Protein AF-A0A371F864-F1 (afdb_monomer_lite)

Sequence (89 aa):
MATASSLSQRSFISFSGTPTITAEKLNWKNYRAWSDSVELWFLGQGFHDHLEKQEAEIPEENRAPWLKLDCQLCAILWQSVSPELLEIL

Organism: Mucuna pruriens (NCBI:txid157652)

Foldseek 3Di:
DDDPDDPPPPPPVPCPDLPDLDPAADDPPCVPVSVVSNCVSCVVSVNNCLVPDDLVPDDPVCSVVSVVVNVVSVVSNVVSHDVVVVVVD

Structure (mmCIF, N/CA/C/O backbone):
data_AF-A0A371F864-F1
#
_entry.id   AF-A0A371F864-F1
#
loop_
_atom_site.group_PDB
_atom_site.id
_atom_site.type_symbol
_atom_site.label_atom_id
_atom_site.label_alt_id
_atom_site.label_comp_id
_atom_site.label_asym_id
_atom_site.label_entity_id
_atom_site.label_seq_id
_atom_site.pdbx_PDB_ins_code
_atom_site.Cartn_x
_atom_site.Cartn_y
_atom_site.Cartn_z
_atom_site.occupancy
_atom_site.B_iso_or_equiv
_atom_site.auth_seq_id
_atom_site.auth_comp_id
_atom_site.auth_asym_id
_atom_site.auth_atom_id
_atom_site.pdbx_PDB_model_num
ATOM 1 N N . MET A 1 1 ? -24.133 -12.595 29.926 1.00 39.78 1 MET A N 1
ATOM 2 C CA . MET A 1 1 ? -23.056 -11.612 30.151 1.00 39.78 1 MET A CA 1
ATOM 3 C C . MET A 1 1 ? -21.751 -12.391 30.170 1.00 39.78 1 MET A C 1
ATOM 5 O O . MET A 1 1 ? -21.442 -13.019 31.169 1.00 39.78 1 MET A O 1
ATOM 9 N N . ALA A 1 2 ? -21.084 -12.485 29.022 1.00 31.52 2 ALA A N 1
ATOM 10 C CA . ALA A 1 2 ? -19.808 -13.174 28.876 1.00 31.52 2 ALA A CA 1
ATOM 11 C C . ALA A 1 2 ? -18.868 -12.198 28.171 1.00 31.52 2 ALA A C 1
ATOM 13 O O . ALA A 1 2 ? -19.035 -11.899 26.992 1.00 31.52 2 ALA A O 1
ATOM 14 N N . THR A 1 3 ? -17.953 -11.624 28.941 1.00 39.44 3 THR A N 1
ATOM 15 C CA . THR A 1 3 ? -16.874 -10.771 28.455 1.00 39.44 3 THR A CA 1
ATOM 16 C C . THR A 1 3 ? -15.808 -11.677 27.849 1.00 39.44 3 THR A C 1
ATOM 18 O O . THR A 1 3 ? -15.019 -12.281 28.574 1.00 39.44 3 THR A O 1
ATOM 21 N N . ALA A 1 4 ? -15.811 -11.818 26.524 1.00 37.16 4 ALA A N 1
ATOM 22 C CA . ALA A 1 4 ? -14.686 -12.395 25.802 1.00 37.16 4 ALA A CA 1
ATOM 23 C C . ALA A 1 4 ? -13.640 -11.290 25.629 1.00 37.16 4 ALA A C 1
ATOM 25 O O . ALA A 1 4 ? -13.714 -10.456 24.729 1.00 37.16 4 ALA A O 1
ATOM 26 N N . SER A 1 5 ? -12.727 -11.238 26.590 1.00 39.81 5 SER A N 1
ATOM 27 C CA . SER A 1 5 ? -11.602 -10.319 26.631 1.00 39.81 5 SER A CA 1
ATOM 28 C C . SER A 1 5 ? -10.726 -10.471 25.387 1.00 39.81 5 SER A C 1
ATOM 30 O O . SER A 1 5 ? -10.174 -11.539 25.144 1.00 39.81 5 SER A O 1
ATOM 32 N N . SER A 1 6 ? -10.616 -9.371 24.640 1.00 44.72 6 SER A N 1
ATOM 33 C CA . SER A 1 6 ? -9.435 -8.899 23.911 1.00 44.72 6 SER A CA 1
ATOM 34 C C . SER A 1 6 ? -8.437 -9.987 23.490 1.00 44.72 6 SER A C 1
ATOM 36 O O . SER A 1 6 ? -7.493 -10.317 24.214 1.00 44.72 6 SER A O 1
ATOM 38 N N . LEU A 1 7 ? -8.609 -10.501 22.270 1.00 41.84 7 LEU A N 1
ATOM 39 C CA . LEU A 1 7 ? -7.489 -11.069 21.535 1.00 41.84 7 LEU A CA 1
ATOM 40 C C . LEU A 1 7 ? -6.583 -9.898 21.166 1.00 41.84 7 LEU A C 1
ATOM 42 O O . LEU A 1 7 ? -6.802 -9.212 20.173 1.00 41.84 7 LEU A O 1
ATOM 46 N N . SER A 1 8 ? -5.573 -9.671 22.003 1.00 43.97 8 SER A N 1
ATOM 47 C CA . SER A 1 8 ? -4.345 -8.982 21.630 1.00 43.97 8 SER A CA 1
ATOM 48 C C . SER A 1 8 ? -3.781 -9.690 20.398 1.00 43.97 8 SER A C 1
ATOM 50 O O . SER A 1 8 ? -2.957 -10.601 20.500 1.00 43.97 8 SER A O 1
ATOM 52 N N . GLN A 1 9 ? -4.265 -9.315 19.214 1.00 50.81 9 GLN A N 1
ATOM 53 C CA . GLN A 1 9 ? -3.600 -9.590 17.955 1.00 50.81 9 GLN A CA 1
ATOM 54 C C . GLN A 1 9 ? -2.367 -8.703 17.935 1.00 50.81 9 GLN A C 1
ATOM 56 O O . GLN A 1 9 ? -2.275 -7.675 17.271 1.00 50.81 9 GLN A O 1
ATOM 61 N N . ARG A 1 10 ? -1.376 -9.127 18.711 1.00 48.69 10 ARG A N 1
ATOM 62 C CA . ARG A 1 10 ? 0.008 -8.782 18.477 1.00 48.69 10 ARG A CA 1
ATOM 63 C C . ARG A 1 10 ? 0.406 -9.529 17.212 1.00 48.69 10 ARG A C 1
ATOM 65 O O . ARG A 1 10 ? 1.105 -10.536 17.272 1.00 48.69 10 ARG A O 1
ATOM 72 N N . SER A 1 11 ? -0.097 -9.055 16.076 1.00 49.16 11 SER A N 1
ATOM 73 C CA . SER A 1 11 ? 0.416 -9.401 14.7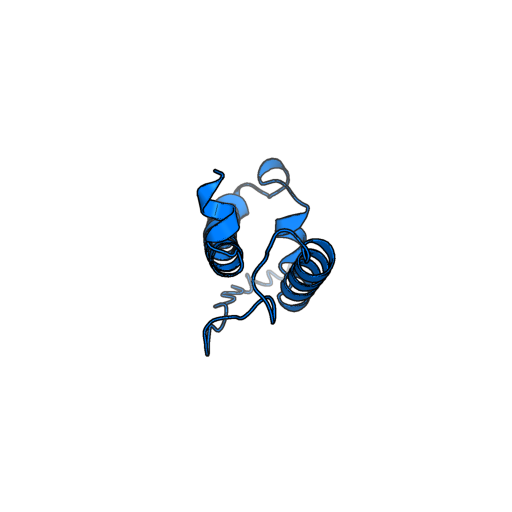61 1.00 49.16 11 SER A CA 1
ATOM 74 C C . SER A 1 11 ? 1.805 -8.790 14.695 1.00 49.16 11 SER A C 1
ATOM 76 O O . SER A 1 11 ? 2.023 -7.703 14.170 1.00 49.16 11 SER A O 1
ATOM 78 N N . PHE A 1 12 ? 2.762 -9.457 15.340 1.00 49.78 12 PHE A N 1
ATOM 79 C CA . PHE A 1 12 ? 4.148 -9.308 14.969 1.00 49.78 12 PHE A CA 1
ATOM 80 C C . PHE A 1 12 ? 4.180 -9.701 13.503 1.00 49.78 12 PHE A C 1
ATOM 82 O O . PHE A 1 12 ? 4.037 -10.879 13.180 1.00 49.78 12 PHE A O 1
ATOM 89 N N . ILE A 1 13 ? 4.281 -8.714 12.620 1.00 54.97 13 ILE A N 1
ATOM 90 C CA . ILE A 1 13 ? 4.638 -8.970 11.234 1.00 54.97 13 ILE A CA 1
ATOM 91 C C . ILE A 1 13 ? 5.925 -9.791 11.326 1.00 54.97 13 ILE A C 1
ATOM 93 O O . ILE A 1 13 ? 6.954 -9.290 11.786 1.00 54.97 13 ILE A O 1
ATOM 97 N N . SER A 1 14 ? 5.839 -11.089 11.034 1.00 47.12 14 SER A N 1
ATOM 98 C CA . SER A 1 14 ? 6.976 -11.992 11.152 1.00 47.12 14 SER A CA 1
ATOM 99 C C . SER A 1 14 ? 7.874 -11.727 9.953 1.00 47.12 14 SER A C 1
ATOM 101 O O . SER A 1 14 ? 7.763 -12.368 8.913 1.00 47.12 14 SER A O 1
ATOM 103 N N . PHE A 1 15 ? 8.739 -10.722 10.084 1.00 52.28 15 PHE A N 1
ATOM 104 C CA . PHE A 1 15 ? 9.848 -10.441 9.176 1.00 52.28 15 PHE A CA 1
ATOM 105 C C . PHE A 1 15 ? 10.913 -11.547 9.317 1.00 52.28 15 PHE A C 1
ATOM 107 O O . PHE A 1 15 ? 12.049 -11.292 9.719 1.00 52.28 15 PHE A O 1
ATOM 114 N N . SER A 1 16 ? 10.585 -12.812 9.038 1.00 41.31 16 SER A N 1
ATOM 115 C CA . SER A 1 16 ? 11.635 -13.804 8.790 1.00 41.31 16 SER A CA 1
ATOM 116 C C . SER A 1 16 ? 12.135 -13.591 7.356 1.00 41.31 16 SER A C 1
ATOM 118 O O . SER A 1 16 ? 11.664 -14.230 6.419 1.00 41.31 16 SER A O 1
ATOM 120 N N . GLY A 1 17 ? 13.038 -12.621 7.192 1.00 54.38 17 GLY A N 1
ATOM 121 C CA . GLY A 1 17 ? 13.508 -12.122 5.896 1.00 54.38 17 GLY A CA 1
ATOM 122 C C . GLY A 1 17 ? 12.914 -10.755 5.556 1.00 54.38 17 GLY A C 1
ATOM 123 O O . GLY A 1 17 ? 11.838 -10.401 6.030 1.00 54.38 17 GLY A O 1
ATOM 124 N N . THR A 1 18 ? 13.634 -9.954 4.767 1.00 52.62 18 THR A N 1
ATOM 125 C CA . THR A 1 18 ? 13.106 -8.706 4.195 1.00 52.62 18 THR A CA 1
ATOM 126 C C . THR A 1 18 ? 11.815 -9.025 3.435 1.00 52.62 18 THR A C 1
ATOM 128 O O . THR A 1 18 ? 11.895 -9.776 2.463 1.00 52.62 18 THR A O 1
ATOM 131 N N . PRO A 1 19 ? 10.638 -8.523 3.844 1.00 57.03 19 PRO A N 1
ATOM 132 C CA . PRO A 1 19 ? 9.390 -8.780 3.157 1.00 57.03 19 PRO A CA 1
ATOM 133 C C . PRO A 1 19 ? 9.476 -8.103 1.804 1.00 57.03 19 PRO A C 1
ATOM 135 O O . PRO A 1 19 ? 9.444 -6.882 1.664 1.00 57.03 19 PRO A O 1
ATOM 138 N N . THR A 1 20 ? 9.650 -8.939 0.800 1.00 68.81 20 THR A N 1
ATOM 139 C CA . THR A 1 20 ? 9.631 -8.535 -0.588 1.00 68.81 20 THR A CA 1
ATOM 140 C C . THR A 1 20 ? 8.161 -8.463 -0.997 1.00 68.81 20 THR A C 1
ATOM 142 O O . THR A 1 20 ? 7.558 -9.489 -1.287 1.00 68.81 20 THR A O 1
ATOM 145 N N . ILE A 1 21 ? 7.567 -7.260 -0.951 1.00 75.69 21 ILE A N 1
ATOM 146 C CA . ILE A 1 21 ? 6.194 -7.014 -1.441 1.00 75.69 21 ILE A CA 1
ATOM 147 C C . ILE A 1 21 ? 6.097 -7.387 -2.929 1.00 75.69 21 ILE A C 1
ATOM 149 O O . ILE A 1 21 ? 5.115 -7.976 -3.368 1.00 75.69 21 ILE A O 1
ATOM 153 N N . THR A 1 22 ? 7.133 -7.059 -3.706 1.00 78.00 22 THR A N 1
ATOM 154 C CA . THR A 1 22 ? 7.155 -7.188 -5.165 1.00 78.00 22 THR A CA 1
ATOM 155 C C . THR A 1 22 ? 8.469 -7.807 -5.641 1.00 78.00 22 THR A C 1
ATOM 157 O O . THR A 1 22 ? 9.528 -7.524 -5.084 1.00 78.00 22 THR A O 1
ATOM 160 N N . ALA A 1 23 ? 8.430 -8.632 -6.693 1.00 78.38 23 ALA A N 1
ATOM 161 C CA . ALA A 1 23 ? 9.641 -9.226 -7.279 1.00 78.38 23 ALA A CA 1
ATOM 162 C C . ALA A 1 23 ? 10.577 -8.174 -7.909 1.00 78.38 23 ALA A C 1
ATOM 164 O O . ALA A 1 23 ? 11.794 -8.341 -7.908 1.00 78.38 23 ALA A O 1
ATOM 165 N N . GLU A 1 24 ? 10.008 -7.072 -8.405 1.00 85.94 24 GLU A N 1
ATOM 166 C CA . GLU A 1 24 ? 10.730 -5.910 -8.924 1.00 85.94 24 GLU A CA 1
ATOM 167 C C . GLU A 1 24 ? 10.331 -4.654 -8.150 1.00 85.94 24 GLU A C 1
ATOM 169 O O . GLU A 1 24 ? 9.157 -4.468 -7.819 1.00 85.94 24 GLU A O 1
ATOM 174 N N . LYS A 1 25 ? 11.290 -3.760 -7.892 1.00 91.12 25 LYS A N 1
ATOM 175 C CA . LYS A 1 25 ? 10.985 -2.441 -7.330 1.00 91.12 25 LYS A CA 1
ATOM 176 C C . LYS A 1 25 ? 10.175 -1.598 -8.319 1.00 91.12 25 LYS A C 1
ATOM 178 O O . LYS A 1 25 ? 10.333 -1.739 -9.536 1.00 91.12 25 LYS A O 1
ATOM 183 N N . LEU A 1 26 ? 9.345 -0.698 -7.794 1.00 92.44 26 LEU A N 1
ATOM 184 C CA . LEU A 1 26 ? 8.584 0.259 -8.584 1.00 92.44 26 LEU A CA 1
ATOM 185 C C . LEU A 1 26 ? 9.535 1.118 -9.412 1.00 92.44 26 LEU A C 1
ATOM 187 O O . LEU A 1 26 ? 10.426 1.775 -8.875 1.00 92.44 26 LEU A O 1
ATOM 191 N N . ASN A 1 27 ? 9.300 1.130 -10.713 1.00 88.75 27 ASN A N 1
ATOM 192 C CA . ASN A 1 27 ? 9.906 2.025 -11.677 1.00 88.75 27 ASN A CA 1
ATOM 193 C C . ASN A 1 27 ? 8.803 2.665 -12.535 1.00 88.75 27 ASN A C 1
ATOM 195 O O . ASN A 1 27 ? 7.609 2.418 -12.371 1.00 88.75 27 ASN A O 1
ATOM 199 N N . TRP A 1 28 ? 9.212 3.497 -13.482 1.00 86.12 28 TRP A N 1
ATOM 200 C CA . TRP A 1 28 ? 8.308 4.258 -14.341 1.00 86.12 28 TRP A CA 1
ATOM 201 C C . TRP A 1 28 ? 7.498 3.406 -15.338 1.00 86.12 28 TRP A C 1
ATOM 203 O O . TRP A 1 28 ? 6.509 3.892 -15.882 1.00 86.12 28 TRP A O 1
ATOM 213 N N . LYS A 1 29 ? 7.884 2.148 -15.595 1.00 92.06 29 LYS A N 1
ATOM 214 C CA . LYS A 1 29 ? 7.189 1.240 -16.529 1.00 92.06 29 LYS A CA 1
ATOM 215 C C . LYS A 1 29 ? 6.215 0.287 -15.849 1.00 92.06 29 LYS A C 1
ATOM 217 O O . LYS A 1 29 ? 5.255 -0.142 -16.484 1.00 92.06 29 LYS A O 1
ATOM 222 N N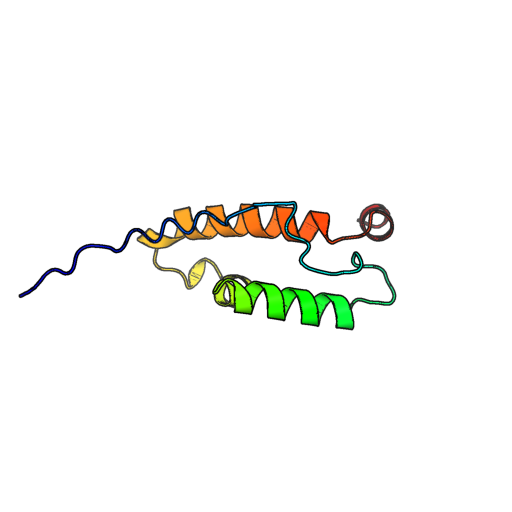 . ASN A 1 30 ? 6.492 -0.111 -14.609 1.00 93.19 30 ASN A N 1
ATOM 223 C CA . ASN A 1 30 ? 5.852 -1.272 -13.986 1.00 93.19 30 ASN A CA 1
ATOM 224 C C . ASN A 1 30 ? 4.820 -0.917 -12.904 1.00 93.19 30 ASN A C 1
ATOM 226 O O . ASN A 1 30 ? 4.407 -1.807 -12.165 1.00 93.19 30 ASN A O 1
ATOM 230 N N . TYR A 1 31 ? 4.352 0.338 -12.851 1.00 91.62 31 TYR A N 1
ATOM 231 C CA . TYR A 1 31 ? 3.399 0.811 -11.838 1.00 91.62 31 TYR A CA 1
ATOM 232 C C . TYR A 1 31 ? 2.193 -0.112 -11.644 1.00 91.62 31 TYR A C 1
ATOM 234 O O . TYR A 1 31 ? 1.904 -0.474 -10.513 1.00 91.62 31 TYR A O 1
ATOM 242 N N . ARG A 1 32 ? 1.537 -0.553 -12.728 1.00 93.75 32 ARG A N 1
ATOM 243 C CA . ARG A 1 32 ? 0.373 -1.453 -12.636 1.00 93.75 32 ARG A CA 1
ATOM 244 C C . ARG A 1 32 ? 0.720 -2.790 -11.970 1.00 93.75 32 ARG A C 1
ATOM 246 O O . ARG A 1 32 ? 0.044 -3.216 -11.049 1.00 93.75 32 ARG A O 1
ATOM 253 N N . ALA A 1 33 ? 1.785 -3.451 -12.420 1.00 91.38 33 ALA A N 1
ATOM 254 C CA . ALA A 1 33 ? 2.186 -4.738 -11.849 1.00 91.38 33 ALA A CA 1
ATOM 255 C C . ALA A 1 33 ? 2.632 -4.597 -10.382 1.00 91.38 33 ALA A C 1
ATOM 257 O O . ALA A 1 33 ? 2.382 -5.481 -9.561 1.00 91.38 33 ALA A O 1
ATOM 258 N N . TRP A 1 34 ? 3.271 -3.472 -10.048 1.00 94.06 34 TRP A N 1
ATOM 259 C CA . TRP A 1 34 ? 3.638 -3.134 -8.679 1.00 94.06 34 TRP A CA 1
ATOM 260 C C . TRP A 1 34 ? 2.403 -2.871 -7.807 1.00 94.06 34 TRP A C 1
ATOM 262 O O . TRP A 1 34 ? 2.320 -3.445 -6.725 1.00 94.06 34 TRP A O 1
ATOM 272 N N . SER A 1 35 ? 1.427 -2.083 -8.279 1.00 93.31 35 SER A N 1
ATOM 273 C CA . SER A 1 35 ? 0.210 -1.768 -7.518 1.00 93.31 35 SER A CA 1
ATOM 274 C C . SER A 1 35 ? -0.615 -3.018 -7.231 1.00 93.31 35 SER A C 1
ATOM 276 O O . SER A 1 35 ? -1.019 -3.218 -6.090 1.00 93.31 35 SER A O 1
ATOM 278 N N . ASP A 1 36 ? -0.769 -3.901 -8.223 1.00 93.69 36 ASP A N 1
ATOM 279 C CA . ASP A 1 36 ? -1.495 -5.168 -8.063 1.00 93.69 36 ASP A CA 1
ATOM 280 C C . ASP A 1 36 ? -0.794 -6.077 -7.028 1.00 93.69 36 ASP A C 1
ATOM 282 O O . ASP A 1 36 ? -1.436 -6.749 -6.221 1.00 93.69 36 ASP A O 1
ATOM 286 N N . SER A 1 37 ? 0.545 -6.068 -7.006 1.00 92.12 37 SER A N 1
ATOM 287 C CA . SER A 1 37 ? 1.337 -6.827 -6.027 1.00 92.12 37 SER A CA 1
ATOM 288 C C . SER A 1 37 ? 1.250 -6.236 -4.614 1.00 92.12 37 SER A C 1
ATOM 290 O O . SER A 1 37 ? 1.181 -6.987 -3.642 1.00 92.12 37 SER A O 1
ATOM 292 N N . VAL A 1 38 ? 1.231 -4.903 -4.487 1.00 92.44 38 VAL A N 1
ATOM 293 C CA . VAL A 1 38 ? 1.019 -4.203 -3.210 1.00 92.44 38 VAL A CA 1
ATOM 294 C C . VAL A 1 38 ? -0.354 -4.544 -2.646 1.00 92.4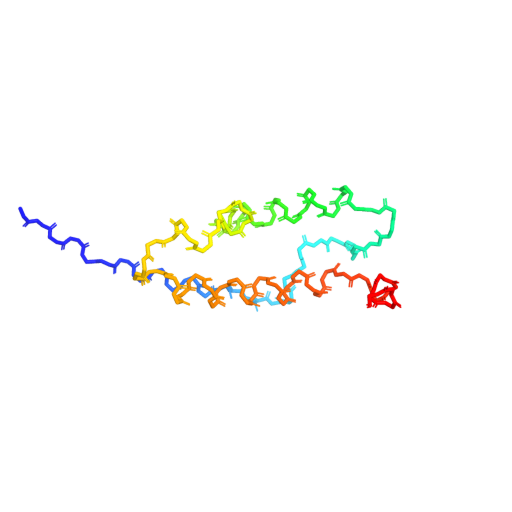4 38 VAL A C 1
ATOM 296 O O . VAL A 1 38 ? -0.446 -4.975 -1.499 1.00 92.44 38 VAL A O 1
ATOM 299 N N . GLU A 1 39 ? -1.408 -4.415 -3.450 1.00 93.75 39 GLU A N 1
ATOM 300 C CA . GLU A 1 39 ? -2.774 -4.738 -3.034 1.00 93.75 39 GLU A CA 1
ATOM 301 C C . GLU A 1 39 ? -2.880 -6.195 -2.565 1.00 93.75 39 GLU A C 1
ATOM 303 O O . GLU A 1 39 ? -3.364 -6.461 -1.461 1.00 93.75 39 GLU A O 1
ATOM 308 N N . LEU A 1 40 ? -2.327 -7.135 -3.341 1.00 93.19 40 LEU A N 1
ATOM 309 C CA . LEU A 1 40 ? -2.323 -8.553 -2.986 1.00 93.19 40 LEU A CA 1
ATOM 310 C C . LEU A 1 40 ? -1.544 -8.835 -1.693 1.00 93.19 40 LEU A C 1
ATOM 312 O O . LEU A 1 40 ? -1.976 -9.656 -0.880 1.00 93.19 40 LEU A O 1
ATOM 316 N N . TRP A 1 41 ? -0.413 -8.160 -1.474 1.00 91.94 41 TRP A N 1
ATOM 317 C CA . TRP A 1 41 ? 0.363 -8.303 -0.242 1.00 91.94 41 TRP A CA 1
ATOM 318 C C . TRP A 1 41 ? -0.423 -7.793 0.971 1.00 91.94 41 TRP A C 1
ATOM 320 O O . TRP A 1 41 ? -0.525 -8.507 1.969 1.00 91.94 41 TRP A O 1
ATOM 330 N N . PHE A 1 42 ? -1.039 -6.609 0.877 1.00 93.06 42 PHE A N 1
ATOM 331 C CA . PHE A 1 42 ? -1.868 -6.044 1.949 1.00 93.06 42 PHE A CA 1
ATOM 332 C C . PHE A 1 42 ? -3.072 -6.939 2.260 1.00 93.06 42 PHE A C 1
ATOM 334 O O . PHE A 1 42 ? -3.367 -7.186 3.433 1.00 93.06 42 PHE A O 1
ATOM 341 N N . LEU A 1 43 ? -3.720 -7.488 1.230 1.00 92.19 43 LEU A N 1
ATOM 342 C CA . LEU A 1 43 ? -4.806 -8.453 1.387 1.00 92.19 43 LEU A CA 1
ATOM 343 C C . LEU A 1 43 ? -4.326 -9.734 2.087 1.00 92.19 43 LEU A C 1
ATOM 345 O O . LEU A 1 43 ? -4.965 -10.195 3.032 1.00 92.19 43 LEU A O 1
ATOM 349 N N . GLY A 1 44 ? -3.170 -10.273 1.689 1.00 89.94 44 GLY A N 1
ATOM 350 C CA . GLY A 1 44 ? -2.579 -11.476 2.283 1.00 89.94 44 GLY A CA 1
ATOM 351 C C . GLY A 1 44 ? -2.163 -11.318 3.750 1.00 89.94 44 GLY A C 1
ATOM 352 O O . GLY A 1 44 ? -2.136 -12.306 4.481 1.00 89.94 44 GLY A O 1
ATOM 353 N N . GLN A 1 45 ? -1.868 -10.092 4.194 1.00 86.56 45 GLN A N 1
ATOM 354 C CA . GLN A 1 45 ? -1.583 -9.785 5.601 1.00 86.56 45 GLN A CA 1
ATOM 355 C C . GLN A 1 45 ? -2.836 -9.416 6.418 1.00 86.56 45 GLN A C 1
ATOM 357 O O . GLN A 1 45 ? -2.755 -9.316 7.641 1.00 86.56 45 GLN A O 1
ATOM 362 N N . GLY A 1 46 ? -3.988 -9.204 5.770 1.00 91.88 46 GLY A N 1
ATOM 363 C CA . GLY A 1 46 ? -5.194 -8.687 6.424 1.00 91.88 46 GLY A CA 1
ATOM 364 C C . GLY A 1 46 ? -5.129 -7.190 6.746 1.00 91.88 46 GLY A C 1
ATOM 365 O O . GLY A 1 46 ? -5.865 -6.721 7.608 1.00 91.88 46 GLY A O 1
ATOM 366 N N . PHE A 1 47 ? -4.258 -6.439 6.066 1.00 92.56 47 PHE A N 1
ATOM 367 C CA . PHE A 1 47 ? -4.079 -4.996 6.254 1.00 92.56 47 PHE A CA 1
ATOM 368 C C . PHE A 1 47 ? -4.719 -4.161 5.143 1.00 92.56 47 PHE A C 1
ATOM 370 O O . PHE A 1 47 ? -4.442 -2.974 5.056 1.00 92.56 47 PHE A O 1
ATOM 377 N N . HIS A 1 48 ? -5.569 -4.743 4.294 1.00 93.88 48 HIS A N 1
ATOM 378 C CA . HIS A 1 48 ? -6.188 -4.033 3.169 1.00 93.88 48 HIS A CA 1
ATOM 379 C C . HIS A 1 48 ? -6.910 -2.740 3.584 1.00 93.88 48 HIS A C 1
ATOM 381 O O . HIS A 1 48 ? -6.783 -1.730 2.902 1.00 93.88 48 HIS A O 1
ATOM 387 N N . ASP A 1 49 ? -7.541 -2.728 4.761 1.00 94.94 49 ASP A N 1
ATOM 388 C CA . ASP A 1 49 ? -8.182 -1.530 5.306 1.00 94.94 49 ASP A CA 1
ATOM 389 C C . ASP A 1 49 ? -7.213 -0.337 5.476 1.00 94.94 49 ASP A C 1
ATOM 391 O O . ASP A 1 49 ? -7.656 0.805 5.421 1.00 94.94 49 ASP A O 1
ATOM 395 N N . HIS A 1 50 ? -5.904 -0.571 5.642 1.00 93.88 50 HIS A N 1
ATOM 396 C CA . HIS A 1 50 ? -4.880 0.484 5.708 1.00 93.88 50 HIS A CA 1
ATOM 397 C C . HIS A 1 50 ? -4.591 1.147 4.347 1.00 93.88 50 HIS A C 1
ATOM 399 O O . HIS A 1 50 ? -3.919 2.174 4.301 1.00 93.88 50 HIS A O 1
ATOM 405 N N . LEU A 1 51 ? -5.076 0.580 3.234 1.00 92.69 51 LEU A N 1
ATOM 406 C CA . LEU A 1 51 ? -5.043 1.230 1.916 1.00 92.69 51 LEU A CA 1
ATOM 407 C C . LEU A 1 51 ? -6.295 2.077 1.649 1.00 92.69 51 LEU A C 1
ATOM 409 O O . LEU A 1 51 ? -6.218 3.040 0.890 1.00 92.69 51 LEU A O 1
ATOM 413 N N . GLU A 1 52 ? -7.436 1.714 2.239 1.00 92.56 52 GLU A N 1
ATOM 414 C CA . GLU A 1 52 ? -8.741 2.285 1.879 1.00 92.56 52 GLU A CA 1
ATOM 415 C C . GLU A 1 52 ? -9.286 3.275 2.911 1.00 92.56 52 GLU A C 1
ATOM 417 O O . GLU A 1 52 ? -9.903 4.274 2.538 1.00 92.56 52 GLU A O 1
ATOM 422 N N . LYS A 1 53 ? -9.079 3.002 4.204 1.00 94.12 53 LYS A N 1
ATOM 423 C CA . LYS A 1 53 ? -9.694 3.760 5.298 1.00 94.12 53 LYS A CA 1
ATOM 424 C C . LYS A 1 53 ? -8.768 4.850 5.799 1.00 94.12 53 LYS A C 1
ATOM 426 O O . LYS A 1 53 ? -7.571 4.640 5.995 1.00 94.12 53 LYS A O 1
ATOM 431 N N . GLN A 1 54 ? -9.344 6.010 6.086 1.00 88.56 54 GLN A N 1
ATOM 432 C CA . GLN A 1 54 ? -8.616 7.100 6.727 1.00 88.56 54 GLN A CA 1
ATOM 433 C C . GLN A 1 54 ? -8.621 6.951 8.252 1.00 88.56 54 GLN A C 1
ATOM 435 O O . GLN A 1 54 ? -9.553 6.399 8.832 1.00 88.56 54 GLN A O 1
ATOM 440 N N . GLU A 1 55 ? -7.631 7.544 8.929 1.00 88.88 55 GLU A N 1
ATOM 441 C CA . GLU A 1 55 ? -7.555 7.568 10.402 1.00 88.88 55 GLU A CA 1
ATOM 442 C C . GLU A 1 55 ? -8.853 8.091 11.053 1.00 88.88 55 GLU A C 1
ATOM 444 O O . GLU A 1 55 ? -9.268 7.621 12.113 1.00 88.88 55 GLU A O 1
ATOM 449 N N . ALA A 1 56 ? -9.533 9.042 10.402 1.00 90.12 56 ALA A N 1
ATOM 450 C CA . ALA A 1 56 ? -10.790 9.613 10.881 1.00 90.12 56 ALA A CA 1
ATOM 451 C C . ALA A 1 56 ? -11.918 8.572 11.022 1.00 90.12 56 ALA A C 1
ATOM 453 O O . ALA A 1 56 ? -12.795 8.743 11.871 1.00 90.12 56 ALA A O 1
ATOM 454 N N . GLU A 1 57 ? -11.876 7.499 10.231 1.00 94.44 57 GLU A N 1
ATOM 455 C CA . GLU A 1 57 ? -12.841 6.395 10.238 1.00 94.44 57 GLU A CA 1
ATOM 456 C C . GLU A 1 57 ? -12.512 5.338 11.305 1.00 94.44 57 GLU A C 1
ATOM 458 O O . GLU A 1 57 ? -13.340 4.479 11.616 1.00 94.44 57 GLU A O 1
ATOM 463 N N . ILE A 1 58 ? -11.315 5.408 11.899 1.00 94.94 58 ILE A N 1
ATOM 464 C CA . ILE A 1 58 ? -10.852 4.478 12.926 1.00 94.94 58 ILE A CA 1
ATOM 465 C C . ILE A 1 58 ? -11.326 4.953 14.311 1.00 94.94 58 ILE A C 1
ATOM 467 O O . ILE A 1 58 ? -11.138 6.129 14.659 1.00 94.94 58 ILE A O 1
ATOM 471 N N . PRO A 1 59 ? -11.906 4.055 15.138 1.00 94.50 59 PRO A N 1
ATOM 472 C CA . PRO A 1 59 ? -12.258 4.361 16.523 1.00 94.50 59 PRO A CA 1
ATOM 473 C C . PRO A 1 59 ? -11.064 4.925 17.295 1.00 94.50 59 PRO A C 1
ATOM 475 O O . PRO A 1 59 ? -9.948 4.429 17.155 1.00 94.50 59 PRO A O 1
ATOM 478 N N . GLU A 1 60 ? -11.291 5.936 18.135 1.00 94.00 60 GLU A N 1
ATOM 479 C CA . GLU A 1 60 ? -10.224 6.688 18.814 1.00 94.00 60 GLU A CA 1
ATOM 480 C C . GLU A 1 60 ? -9.273 5.792 19.627 1.00 94.00 60 GLU A C 1
ATOM 482 O O . GLU A 1 60 ? -8.054 5.947 19.560 1.00 94.00 60 GLU A O 1
ATOM 487 N N . GLU A 1 61 ? -9.818 4.775 20.294 1.00 94.31 61 GLU A N 1
ATOM 488 C CA . GLU A 1 61 ? -9.079 3.736 21.027 1.00 94.31 61 GLU A CA 1
ATOM 489 C C . GLU A 1 61 ? -8.099 2.916 20.166 1.00 94.31 61 GLU A C 1
ATOM 491 O O . GLU A 1 61 ? -7.111 2.394 20.683 1.00 94.31 61 GLU A O 1
ATOM 496 N N . ASN A 1 62 ? -8.332 2.847 18.852 1.00 93.31 62 ASN A N 1
ATOM 497 C CA . ASN A 1 62 ? -7.525 2.093 17.893 1.00 93.31 62 ASN A CA 1
ATOM 498 C C . ASN A 1 62 ? -6.628 2.981 17.016 1.00 93.31 62 ASN A C 1
ATOM 500 O O . ASN A 1 62 ? -5.774 2.448 16.311 1.00 93.31 62 ASN A O 1
ATOM 504 N N . ARG A 1 63 ? -6.742 4.316 17.074 1.00 92.94 63 ARG A N 1
ATOM 505 C CA . ARG A 1 63 ? -5.948 5.227 16.221 1.00 92.94 63 ARG A CA 1
ATOM 506 C C . ARG A 1 63 ? -4.448 5.125 16.461 1.00 92.94 63 ARG A C 1
ATOM 508 O O . ARG A 1 63 ? -3.672 5.012 15.520 1.00 92.94 63 ARG A O 1
ATOM 515 N N . ALA A 1 64 ? -4.021 5.115 17.722 1.00 93.25 64 ALA A N 1
ATOM 516 C CA . ALA A 1 64 ? -2.601 5.024 18.058 1.00 93.25 64 ALA A CA 1
ATOM 517 C C . ALA A 1 64 ? -1.925 3.733 17.534 1.00 93.25 64 ALA A C 1
ATOM 519 O O . ALA A 1 64 ? -0.869 3.833 16.902 1.00 93.25 64 ALA A O 1
ATOM 520 N N . PRO A 1 65 ? -2.477 2.519 17.753 1.00 92.50 65 PRO A N 1
ATOM 521 C CA . PRO A 1 65 ? -1.914 1.310 17.153 1.00 92.50 65 PRO A CA 1
ATOM 522 C C . PRO A 1 65 ? -2.071 1.268 15.627 1.00 92.50 65 PRO A C 1
ATOM 524 O O . PRO A 1 65 ? -1.165 0.761 14.966 1.00 92.50 65 PRO A O 1
ATOM 527 N N . TRP A 1 66 ? -3.147 1.837 15.072 1.00 93.50 66 TRP A N 1
ATOM 528 C CA . TRP A 1 66 ? -3.353 1.956 13.625 1.00 93.50 66 TRP A CA 1
ATOM 529 C C . TRP A 1 66 ? -2.240 2.763 12.951 1.00 93.50 66 TRP A C 1
ATOM 531 O O . TRP A 1 66 ? -1.532 2.240 12.096 1.00 93.50 66 TRP A O 1
ATOM 541 N N . LEU A 1 67 ? -1.992 3.987 13.425 1.00 93.75 67 LEU A N 1
ATOM 542 C CA . LEU A 1 67 ? -0.933 4.861 12.911 1.00 93.75 67 LEU A CA 1
ATOM 543 C C . LEU A 1 67 ? 0.459 4.249 13.067 1.00 93.75 67 LEU A C 1
ATOM 545 O O . LEU A 1 67 ? 1.334 4.416 12.218 1.00 93.75 67 LEU A O 1
ATOM 549 N N . LYS A 1 68 ? 0.689 3.523 14.165 1.00 93.12 68 LYS A N 1
ATOM 550 C CA . LYS A 1 68 ? 1.956 2.818 14.362 1.00 93.12 68 LYS A CA 1
ATOM 551 C C . LYS A 1 68 ? 2.184 1.772 13.270 1.00 93.12 68 LYS A C 1
ATOM 553 O O . LYS A 1 68 ? 3.320 1.628 12.816 1.00 93.12 68 LYS A O 1
ATOM 558 N N . LEU A 1 69 ? 1.138 1.048 12.883 1.00 91.50 69 LEU A N 1
ATOM 559 C CA . LEU A 1 69 ? 1.196 0.075 11.801 1.00 91.50 69 LEU A CA 1
ATOM 560 C C . LEU A 1 69 ? 1.345 0.771 10.440 1.00 91.50 69 LEU A C 1
ATOM 562 O O . LEU A 1 69 ? 2.217 0.368 9.674 1.00 91.50 69 LEU A O 1
ATOM 566 N N . ASP A 1 70 ? 0.629 1.871 10.189 1.00 93.56 70 ASP A N 1
ATOM 567 C CA . ASP A 1 70 ? 0.796 2.686 8.971 1.00 93.56 70 ASP A CA 1
ATOM 568 C C . ASP A 1 70 ? 2.244 3.140 8.779 1.00 93.56 70 ASP A C 1
ATOM 570 O O . ASP A 1 70 ? 2.819 2.962 7.706 1.00 93.56 70 ASP A O 1
ATOM 574 N N . CYS A 1 71 ? 2.893 3.642 9.833 1.00 91.56 71 CYS A N 1
ATOM 575 C CA . CYS A 1 71 ? 4.307 4.022 9.776 1.00 91.56 71 CYS A CA 1
ATOM 576 C C . CYS A 1 71 ? 5.215 2.852 9.363 1.00 91.56 71 CYS A C 1
ATOM 578 O O . CYS A 1 71 ? 6.183 3.042 8.623 1.00 91.56 71 CYS A O 1
ATOM 580 N N . GLN A 1 72 ? 4.920 1.637 9.833 1.00 91.31 72 GLN A N 1
ATOM 581 C CA . GLN A 1 72 ? 5.677 0.444 9.457 1.00 91.31 72 GLN A CA 1
ATOM 582 C C . GLN A 1 72 ? 5.413 0.055 8.002 1.00 91.31 72 GLN A C 1
ATOM 584 O O . GLN A 1 72 ? 6.363 -0.194 7.264 1.00 91.31 72 GLN A O 1
ATOM 589 N N . LEU A 1 73 ? 4.150 0.050 7.575 1.00 91.62 73 LEU A N 1
ATOM 590 C CA . LEU A 1 73 ? 3.744 -0.260 6.205 1.00 91.62 73 LEU A CA 1
ATOM 591 C C . LEU A 1 73 ? 4.357 0.726 5.201 1.00 91.62 73 LEU A C 1
ATOM 593 O O . LEU A 1 73 ? 4.912 0.299 4.187 1.00 91.62 73 LEU A O 1
ATOM 597 N N . CYS A 1 74 ? 4.378 2.020 5.530 1.00 91.44 74 CYS A N 1
ATOM 598 C CA . CYS A 1 74 ? 5.063 3.057 4.758 1.00 91.44 74 CYS A CA 1
ATOM 599 C C . CYS A 1 74 ? 6.554 2.757 4.574 1.00 91.44 74 CYS A C 1
ATOM 601 O O . CYS A 1 74 ? 7.076 2.887 3.467 1.00 91.44 74 CYS A O 1
ATOM 603 N N . ALA A 1 75 ? 7.247 2.309 5.625 1.00 89.75 75 ALA A N 1
ATOM 604 C CA . ALA A 1 75 ? 8.658 1.945 5.515 1.00 89.75 75 ALA A CA 1
ATOM 605 C C . ALA A 1 75 ? 8.876 0.763 4.552 1.00 89.75 75 ALA A C 1
ATOM 607 O O . ALA A 1 75 ? 9.853 0.760 3.802 1.00 89.75 75 ALA A O 1
ATOM 608 N N . ILE A 1 76 ? 7.969 -0.219 4.532 1.00 88.94 76 ILE A N 1
ATOM 609 C CA . ILE A 1 76 ? 8.054 -1.364 3.610 1.00 88.94 76 ILE A CA 1
ATOM 610 C C . ILE A 1 76 ? 7.778 -0.917 2.172 1.00 88.94 76 ILE A C 1
ATOM 612 O O . ILE A 1 76 ? 8.548 -1.248 1.268 1.00 88.94 76 ILE A O 1
ATOM 616 N N . LEU A 1 77 ? 6.723 -0.126 1.962 1.00 90.56 77 LEU A N 1
ATOM 617 C CA . LEU A 1 77 ? 6.402 0.438 0.652 1.00 90.56 77 LEU A CA 1
ATOM 618 C C . LEU A 1 77 ? 7.579 1.246 0.106 1.00 90.56 77 LEU A C 1
ATOM 620 O O . LEU A 1 77 ? 7.968 1.037 -1.040 1.00 90.56 77 LEU A O 1
ATOM 624 N N . TRP A 1 78 ? 8.225 2.064 0.940 1.00 89.81 78 TRP A N 1
ATOM 625 C CA . TRP A 1 78 ? 9.417 2.821 0.559 1.00 89.81 78 TRP A CA 1
ATOM 626 C C . TRP A 1 78 ? 10.566 1.930 0.072 1.00 89.81 78 TRP A C 1
ATOM 628 O O . TRP A 1 78 ? 11.207 2.234 -0.932 1.00 89.81 78 TRP A O 1
ATOM 638 N N . GLN A 1 79 ? 10.804 0.782 0.717 1.00 88.75 79 GLN A N 1
ATOM 639 C CA . GLN A 1 79 ? 11.830 -0.168 0.262 1.00 88.75 79 GLN A CA 1
ATOM 640 C C . GLN A 1 79 ? 11.512 -0.787 -1.105 1.00 88.75 79 GLN A C 1
ATOM 642 O O . GLN A 1 79 ? 12.435 -1.186 -1.826 1.00 88.75 79 GLN A O 1
ATOM 647 N N . SER A 1 80 ? 10.229 -0.849 -1.470 1.00 90.31 80 SER A N 1
ATOM 648 C CA . SER A 1 80 ? 9.773 -1.354 -2.765 1.00 90.31 80 SER A CA 1
ATOM 649 C C . SER A 1 80 ? 9.882 -0.330 -3.900 1.00 90.31 80 SER A C 1
ATOM 651 O O . SER A 1 80 ? 9.675 -0.705 -5.048 1.00 90.31 80 SER A O 1
ATOM 653 N N . VAL A 1 81 ? 10.240 0.931 -3.628 1.00 90.69 81 VAL A N 1
ATOM 654 C CA . VAL A 1 81 ? 10.403 1.978 -4.651 1.00 90.69 81 VAL A CA 1
ATOM 655 C C . VAL A 1 81 ? 11.852 2.035 -5.148 1.00 90.69 81 VAL A C 1
ATOM 657 O O . VAL A 1 81 ? 12.800 1.926 -4.365 1.00 90.69 81 VAL A O 1
ATOM 660 N N . SER A 1 82 ? 12.046 2.156 -6.467 1.00 89.62 82 SER A N 1
ATOM 661 C CA . SER A 1 82 ? 13.377 2.342 -7.060 1.00 89.62 82 SER A CA 1
ATOM 662 C C . SER A 1 82 ? 13.926 3.736 -6.732 1.00 89.62 82 SER A C 1
ATOM 664 O O . SER A 1 82 ? 13.172 4.707 -6.823 1.00 89.62 82 SER A O 1
ATOM 666 N N . PRO A 1 83 ? 15.230 3.881 -6.420 1.00 85.31 83 PRO A N 1
ATOM 667 C CA . PRO A 1 83 ? 15.841 5.188 -6.174 1.00 85.31 83 PRO A CA 1
ATOM 668 C C . PRO A 1 83 ? 15.699 6.156 -7.356 1.00 85.31 83 PRO A C 1
ATOM 670 O O . PRO A 1 83 ? 15.574 7.351 -7.128 1.00 85.31 83 PRO A O 1
ATOM 673 N N . GLU A 1 84 ? 15.603 5.657 -8.594 1.00 85.00 84 GLU A N 1
ATOM 674 C CA . GLU A 1 84 ? 15.371 6.489 -9.789 1.00 85.00 84 GLU A CA 1
ATOM 675 C C . GLU A 1 84 ? 14.082 7.325 -9.705 1.00 85.00 84 GLU A C 1
ATOM 677 O O . GLU A 1 84 ? 14.006 8.404 -10.281 1.00 85.00 84 GLU A O 1
ATOM 682 N N . LEU A 1 85 ? 13.057 6.839 -8.994 1.00 84.06 85 LEU A N 1
ATOM 683 C CA . LEU A 1 85 ? 11.828 7.604 -8.762 1.00 84.06 85 LEU A CA 1
ATOM 684 C C . LEU A 1 85 ? 11.965 8.588 -7.598 1.00 84.06 85 LEU A C 1
ATOM 686 O O . LEU A 1 85 ? 11.244 9.580 -7.555 1.00 84.06 85 LEU A O 1
ATOM 690 N N . LEU A 1 86 ? 12.876 8.315 -6.662 1.00 78.75 86 LEU A N 1
ATOM 691 C CA . LEU A 1 86 ? 13.118 9.161 -5.495 1.00 78.75 86 LEU A CA 1
ATOM 692 C C . LEU A 1 86 ? 13.923 10.410 -5.843 1.00 78.75 86 LEU A C 1
ATOM 694 O O . LEU A 1 86 ? 13.775 11.422 -5.177 1.00 78.75 86 LEU A O 1
ATOM 698 N N . GLU A 1 87 ? 14.737 10.358 -6.896 1.00 76.12 87 GLU A N 1
ATOM 699 C CA . GLU A 1 87 ? 15.514 11.507 -7.378 1.00 76.12 87 GLU A CA 1
ATOM 700 C C . GLU A 1 87 ? 14.646 12.630 -7.981 1.00 76.12 87 GLU A C 1
ATOM 702 O O . GLU A 1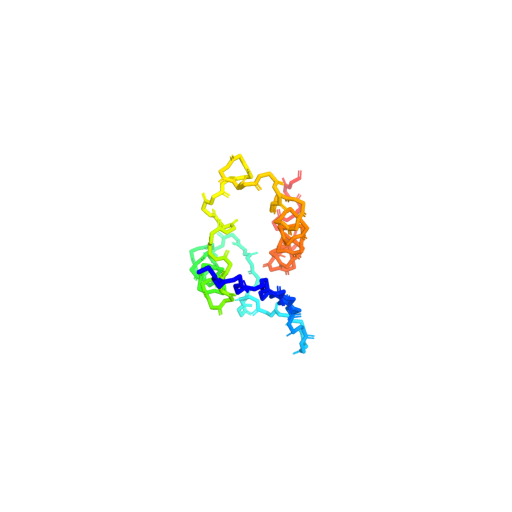 87 ? 15.153 13.715 -8.258 1.00 76.12 87 GLU A O 1
ATOM 707 N N . ILE A 1 88 ? 13.348 12.383 -8.190 1.00 70.19 88 ILE A N 1
ATOM 708 C CA . ILE A 1 88 ? 12.398 13.321 -8.811 1.00 70.19 88 ILE A CA 1
ATOM 709 C C . ILE A 1 88 ? 11.519 14.034 -7.756 1.00 70.19 88 ILE A C 1
ATOM 711 O O . ILE A 1 88 ? 10.827 14.997 -8.092 1.00 70.19 88 ILE A O 1
ATOM 715 N N . LEU A 1 89 ? 11.535 13.578 -6.496 1.00 58.97 89 LEU A N 1
ATOM 716 C CA . LEU A 1 89 ? 10.771 14.144 -5.372 1.00 58.97 89 LEU A CA 1
ATOM 717 C C . LEU A 1 89 ? 11.590 15.182 -4.594 1.00 58.97 89 LEU A C 1
ATOM 719 O O . LEU A 1 89 ? 10.986 16.207 -4.207 1.00 58.97 89 LEU A O 1
#

Radius of gyration: 15.89 Å; chains: 1; bounding box: 39×28×47 Å

Secondary structure (DSSP, 8-state):
---------------SS---S-SS-B-SS-HHHHHHHHHHHHHHHT-THHHH--GGGS-HHHHHHHHHHHHHHH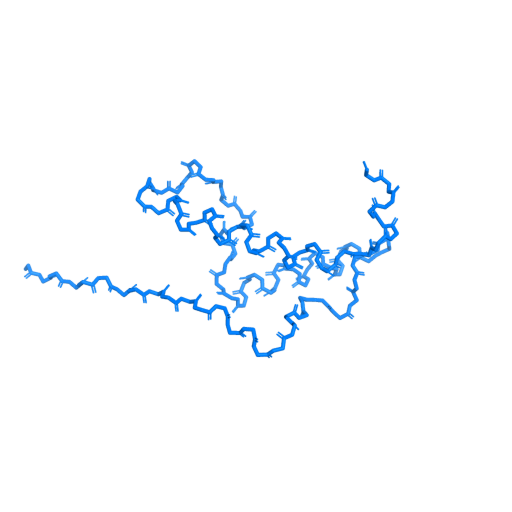HHHHHTB-HHHH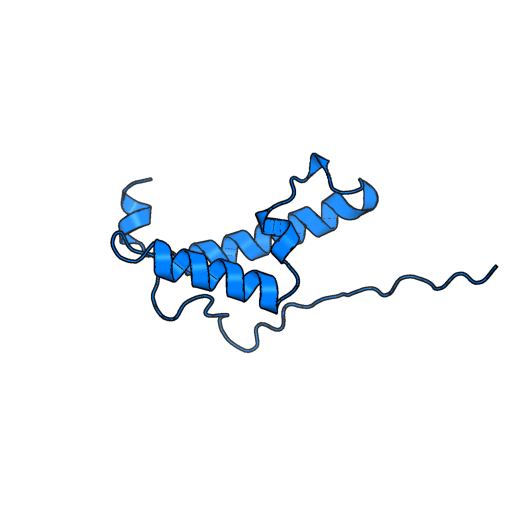TT-

pLDDT: mean 80.18, std 18.97, range [31.52, 94.94]